Protein AF-A0A1Y3CAL8-F1 (afdb_monomer)

Organism: NCBI:txid1977882

Structure (mmCIF, N/CA/C/O backbone):
data_AF-A0A1Y3CAL8-F1
#
_entry.id   AF-A0A1Y3CAL8-F1
#
loop_
_atom_site.group_PDB
_atom_site.id
_atom_site.type_symbol
_atom_site.label_atom_id
_atom_site.label_alt_id
_atom_site.label_comp_id
_atom_site.label_asym_id
_atom_site.label_entity_id
_atom_site.label_seq_id
_atom_site.pdbx_PDB_ins_code
_atom_site.Cartn_x
_atom_site.Cartn_y
_atom_site.Cartn_z
_atom_site.occupancy
_atom_site.B_iso_or_equiv
_atom_site.auth_seq_id
_atom_site.auth_comp_id
_atom_site.auth_asym_id
_atom_site.auth_atom_id
_atom_site.pdbx_PDB_model_num
ATOM 1 N N . MET A 1 1 ? 13.024 72.82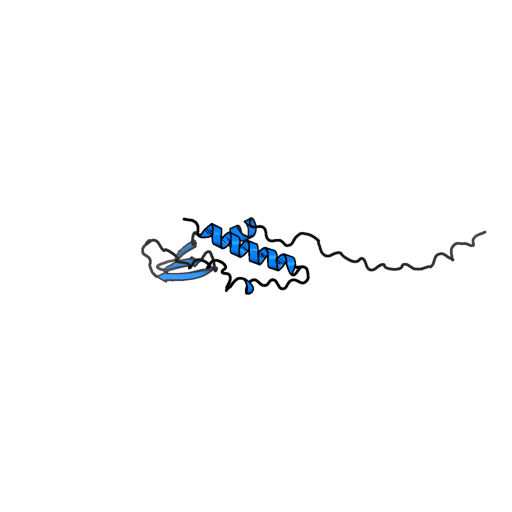7 -38.326 1.00 41.56 1 MET A N 1
ATOM 2 C CA . MET A 1 1 ? 12.155 72.232 -39.367 1.00 41.56 1 MET A CA 1
ATOM 3 C C . MET A 1 1 ? 11.624 70.903 -38.839 1.00 41.56 1 MET A C 1
ATOM 5 O O . MET A 1 1 ? 12.409 70.028 -38.508 1.00 41.56 1 MET A O 1
ATOM 9 N N . LYS A 1 2 ? 10.303 70.811 -38.631 1.00 48.62 2 LYS A N 1
ATOM 10 C CA . LYS A 1 2 ? 9.604 69.725 -37.918 1.00 48.62 2 LYS A CA 1
ATOM 11 C C . LYS A 1 2 ? 9.193 68.600 -38.872 1.00 48.62 2 LYS A C 1
ATOM 13 O O . LYS A 1 2 ? 8.038 68.589 -39.279 1.00 48.62 2 LYS A O 1
ATOM 18 N N . LYS A 1 3 ? 10.075 67.680 -39.261 1.00 59.38 3 LYS A N 1
ATOM 19 C CA . LYS A 1 3 ? 9.658 66.502 -40.049 1.00 59.38 3 LYS A CA 1
ATOM 20 C C . LYS A 1 3 ? 10.644 65.360 -39.859 1.00 59.38 3 LYS A C 1
ATOM 22 O O . LYS A 1 3 ? 11.601 65.308 -40.605 1.00 59.38 3 LYS A O 1
ATOM 27 N N . LEU A 1 4 ? 10.417 64.487 -38.877 1.00 52.62 4 LEU A N 1
ATOM 28 C CA . LEU A 1 4 ? 11.008 63.133 -38.831 1.00 52.62 4 LEU A CA 1
ATOM 29 C C . LEU A 1 4 ? 10.308 62.197 -37.815 1.00 52.62 4 LEU A C 1
ATOM 31 O O . LEU A 1 4 ? 10.800 61.119 -37.523 1.00 52.62 4 LEU A O 1
ATOM 35 N 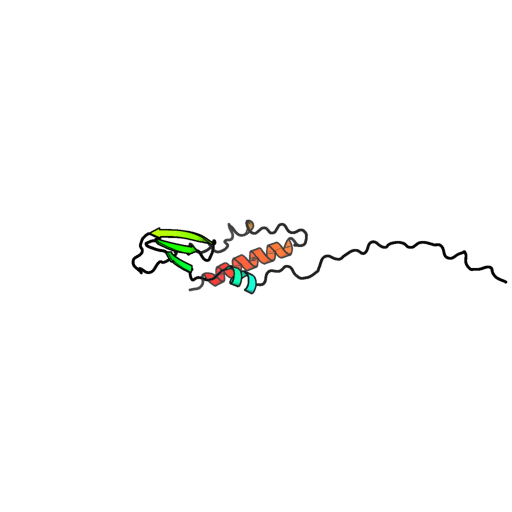N . LEU A 1 5 ? 9.128 62.567 -37.295 1.00 56.16 5 LEU A N 1
ATOM 36 C CA . LEU A 1 5 ? 8.405 61.809 -36.257 1.00 56.16 5 LEU A CA 1
ATOM 37 C C . LEU A 1 5 ? 7.367 60.815 -36.825 1.00 56.16 5 LEU A C 1
ATOM 39 O O . LEU A 1 5 ? 6.321 60.612 -36.220 1.00 56.16 5 LEU A O 1
ATOM 43 N N . LYS A 1 6 ? 7.562 60.256 -38.026 1.00 52.84 6 LYS A N 1
ATOM 44 C CA . LYS A 1 6 ? 6.496 59.454 -38.673 1.00 52.84 6 LYS A CA 1
ATOM 45 C C . LYS A 1 6 ? 6.909 58.130 -39.312 1.00 52.84 6 LYS A C 1
ATOM 47 O O . LYS A 1 6 ? 6.067 57.500 -39.936 1.00 52.84 6 LYS A O 1
ATOM 52 N N . ALA A 1 7 ? 8.150 57.684 -39.131 1.00 53.19 7 ALA A N 1
ATOM 53 C CA . ALA A 1 7 ? 8.645 56.455 -39.761 1.00 53.19 7 ALA A CA 1
ATOM 54 C C . ALA A 1 7 ? 9.015 55.335 -38.772 1.00 53.19 7 ALA A C 1
ATOM 56 O O . ALA A 1 7 ? 9.692 54.391 -39.158 1.00 53.19 7 ALA A O 1
ATOM 57 N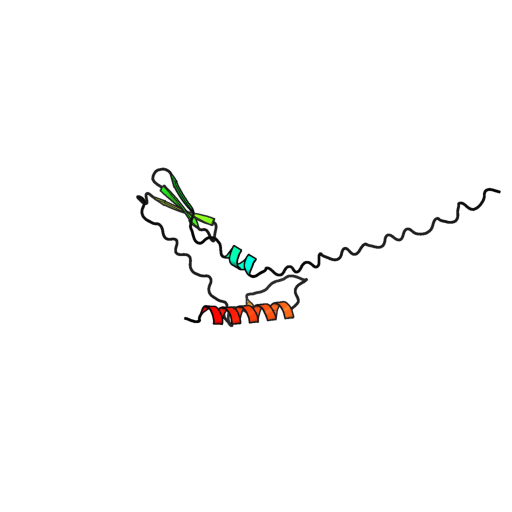 N . LEU A 1 8 ? 8.571 55.408 -37.513 1.00 53.72 8 LEU A N 1
ATOM 58 C CA . LEU A 1 8 ? 8.772 54.329 -36.541 1.00 53.72 8 LEU A CA 1
ATOM 59 C C . LEU A 1 8 ? 7.426 53.727 -36.127 1.00 53.72 8 LEU A C 1
ATOM 61 O O . LEU A 1 8 ? 7.019 53.778 -34.974 1.00 53.72 8 LEU A O 1
ATOM 65 N N . PHE A 1 9 ? 6.705 53.209 -37.117 1.00 54.56 9 PHE A N 1
ATOM 66 C CA . PHE A 1 9 ? 5.523 52.376 -36.920 1.00 54.56 9 PHE A CA 1
ATOM 67 C C . PHE A 1 9 ? 5.809 51.037 -37.602 1.00 54.56 9 PHE A C 1
ATOM 69 O O . PHE A 1 9 ? 5.333 50.771 -38.701 1.00 54.56 9 PHE A O 1
ATOM 76 N N . MET A 1 10 ? 6.682 50.227 -37.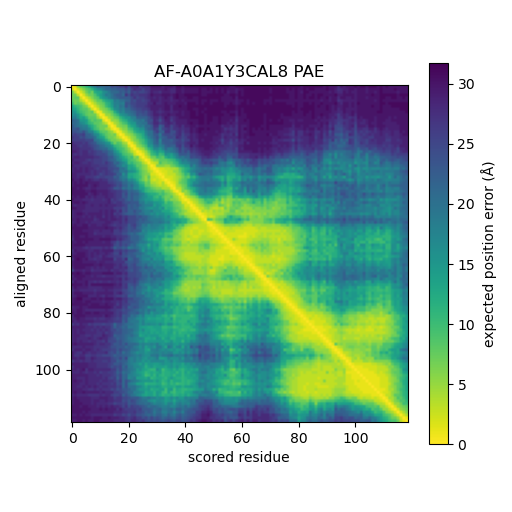000 1.00 51.94 10 MET A N 1
ATOM 77 C CA . MET A 1 10 ? 6.938 48.868 -37.472 1.00 51.94 10 MET A CA 1
ATOM 78 C C . MET A 1 10 ? 7.056 47.884 -36.310 1.00 51.94 10 MET A C 1
ATOM 80 O O . MET A 1 10 ? 7.980 47.947 -35.508 1.00 51.94 10 MET A O 1
ATOM 84 N N . ALA A 1 11 ? 6.077 46.977 -36.304 1.00 54.72 11 ALA A N 1
ATOM 85 C CA . ALA A 1 11 ? 6.113 45.611 -35.801 1.00 54.72 11 ALA A CA 1
ATOM 86 C C . ALA A 1 11 ? 6.500 45.400 -34.328 1.00 54.72 11 ALA A C 1
ATOM 88 O O . ALA A 1 11 ? 7.604 44.970 -34.002 1.00 54.72 11 ALA A O 1
ATOM 89 N N . THR A 1 12 ? 5.517 45.523 -33.434 1.00 50.19 12 THR A N 1
ATOM 90 C CA . THR A 1 12 ? 5.513 44.721 -32.205 1.00 50.19 12 THR A CA 1
ATOM 91 C C . THR A 1 12 ? 5.197 43.273 -32.581 1.00 50.19 12 THR A C 1
ATOM 93 O O . THR A 1 12 ? 4.040 42.853 -32.579 1.00 50.19 12 THR A O 1
ATOM 96 N N . VAL A 1 13 ? 6.222 42.510 -32.960 1.00 52.91 13 VAL A N 1
ATOM 97 C CA . VAL A 1 13 ? 6.134 41.048 -32.995 1.00 52.91 13 VAL A CA 1
ATOM 98 C C . VAL A 1 13 ? 5.958 40.604 -31.546 1.00 52.91 13 VAL A C 1
ATOM 100 O O . VAL A 1 13 ? 6.907 40.617 -30.766 1.00 52.91 13 VAL A O 1
ATOM 103 N N . THR A 1 14 ? 4.732 40.259 -31.156 1.00 55.81 14 THR A N 1
ATOM 104 C CA . THR A 1 14 ? 4.492 39.540 -29.906 1.00 55.81 14 THR A CA 1
ATOM 105 C C . THR A 1 14 ? 5.105 38.158 -30.077 1.00 55.81 14 THR A C 1
ATOM 107 O O . THR A 1 14 ? 4.490 37.266 -30.663 1.00 55.81 14 THR A O 1
ATOM 110 N N . LEU A 1 15 ? 6.351 37.992 -29.636 1.00 53.22 15 LEU A N 1
ATOM 111 C CA . LEU A 1 15 ? 6.932 36.666 -29.491 1.00 53.22 15 LEU A CA 1
ATOM 112 C C . LEU A 1 15 ? 6.003 35.878 -28.557 1.00 53.22 15 LEU A C 1
ATOM 114 O O . LEU A 1 15 ? 5.698 36.379 -27.469 1.00 53.22 15 LEU A O 1
ATOM 118 N N . PRO A 1 16 ? 5.522 34.683 -28.943 1.00 55.09 16 PRO A N 1
ATOM 119 C CA . PRO A 1 16 ? 4.876 33.813 -27.983 1.00 55.09 16 PRO A CA 1
ATOM 120 C C . PRO A 1 16 ? 5.943 33.490 -26.941 1.00 55.09 16 PRO A C 1
ATOM 122 O O . PRO A 1 16 ? 6.950 32.850 -27.243 1.00 55.09 16 PRO A O 1
ATOM 125 N N . VAL A 1 17 ? 5.767 34.003 -25.726 1.00 57.12 17 VAL A N 1
ATOM 126 C CA . VAL A 1 17 ? 6.574 33.580 -24.589 1.00 57.12 17 VAL A CA 1
ATOM 127 C C . VAL A 1 17 ? 6.254 32.105 -24.403 1.00 57.12 17 VAL A C 1
ATOM 129 O O . VAL A 1 17 ? 5.179 31.747 -23.926 1.00 57.12 17 VAL A O 1
ATOM 132 N N . LEU A 1 18 ? 7.160 31.243 -24.861 1.00 54.28 18 LEU A N 1
ATOM 133 C CA . LEU A 1 18 ? 7.146 29.830 -24.528 1.00 54.28 18 LEU A CA 1
ATOM 134 C C . LEU A 1 18 ? 7.362 29.755 -23.017 1.00 54.28 18 LEU A C 1
ATOM 136 O O . LEU A 1 18 ? 8.488 29.844 -22.531 1.00 54.28 18 LEU A O 1
ATOM 140 N N . ALA A 1 19 ? 6.267 29.672 -22.266 1.00 55.22 19 ALA A N 1
ATOM 141 C CA . ALA A 1 19 ? 6.315 29.299 -20.868 1.00 55.22 19 ALA A CA 1
ATOM 142 C C . ALA A 1 19 ? 6.850 27.865 -20.817 1.00 55.22 19 ALA A C 1
ATOM 144 O O . ALA A 1 19 ? 6.137 26.909 -21.123 1.00 55.22 19 ALA A O 1
ATOM 145 N N . PHE A 1 20 ? 8.136 27.719 -20.504 1.00 56.19 20 PHE A N 1
ATOM 146 C CA . PHE A 1 20 ? 8.702 26.423 -20.169 1.00 56.19 20 PHE A CA 1
ATOM 147 C C . PHE A 1 20 ? 7.952 25.899 -18.943 1.00 56.19 20 PHE A C 1
ATOM 149 O O . PHE A 1 20 ? 7.840 26.599 -17.936 1.00 56.19 20 PHE A O 1
ATOM 156 N N . ALA A 1 21 ? 7.394 24.693 -19.056 1.00 50.97 21 ALA A N 1
ATOM 157 C CA . ALA A 1 21 ? 6.818 23.992 -17.920 1.00 50.97 21 ALA A CA 1
ATOM 158 C C . ALA A 1 21 ? 7.876 23.894 -16.814 1.00 50.97 21 ALA A C 1
ATOM 160 O O . ALA A 1 21 ? 9.033 23.584 -17.093 1.00 50.97 21 ALA A O 1
ATOM 161 N N . ASP A 1 22 ? 7.461 24.199 -15.587 1.00 47.53 22 ASP A N 1
ATOM 162 C CA . ASP A 1 22 ? 8.296 24.212 -14.393 1.00 47.53 22 ASP A CA 1
ATOM 163 C C . ASP A 1 22 ? 9.115 22.912 -14.299 1.00 47.53 22 ASP A C 1
ATOM 165 O O . ASP A 1 22 ? 8.579 21.822 -14.094 1.00 47.53 22 ASP A O 1
ATOM 169 N N . THR A 1 23 ? 10.427 23.027 -14.520 1.00 47.16 23 THR A N 1
ATOM 170 C CA . THR A 1 23 ? 11.398 21.918 -14.538 1.00 47.16 23 THR A CA 1
ATOM 171 C C . THR A 1 23 ? 11.733 21.423 -13.129 1.00 47.16 23 THR A C 1
ATOM 173 O O . THR A 1 23 ? 12.796 20.842 -12.903 1.00 47.16 23 THR A O 1
ATOM 176 N N . ALA A 1 24 ? 10.865 21.669 -12.149 1.00 53.41 24 ALA A N 1
ATOM 177 C CA . ALA A 1 24 ? 10.981 21.043 -10.849 1.00 53.41 24 ALA A CA 1
ATOM 178 C C . ALA A 1 24 ? 10.815 19.523 -11.038 1.00 53.41 24 ALA A C 1
ATOM 180 O O . ALA A 1 24 ? 9.803 19.081 -11.592 1.00 53.41 24 ALA A O 1
ATOM 181 N N . PRO A 1 25 ? 11.787 18.697 -10.610 1.00 51.50 25 PRO A N 1
ATOM 182 C CA . PRO A 1 25 ? 11.646 17.257 -10.696 1.00 51.50 25 PRO A CA 1
ATOM 183 C C . PRO A 1 25 ? 10.408 16.848 -9.896 1.00 51.50 25 PRO A C 1
ATOM 185 O O . PRO A 1 25 ? 10.421 16.853 -8.669 1.00 51.50 25 PRO A O 1
ATOM 188 N N . GLN A 1 26 ? 9.343 16.438 -10.590 1.00 53.72 26 GLN A N 1
ATOM 189 C CA . GLN A 1 26 ? 8.166 15.790 -9.997 1.00 53.72 26 GLN A CA 1
ATOM 190 C C . GLN A 1 26 ? 8.495 14.356 -9.535 1.00 53.72 26 GLN A C 1
ATOM 192 O O . GLN A 1 26 ? 7.675 13.444 -9.613 1.00 53.72 26 GLN A O 1
ATOM 197 N N . ALA A 1 27 ? 9.728 14.130 -9.083 1.00 55.62 27 ALA A N 1
ATOM 198 C CA . ALA A 1 27 ? 10.134 12.900 -8.446 1.00 55.62 27 ALA A CA 1
ATOM 199 C C . ALA A 1 27 ? 9.674 12.974 -6.990 1.00 55.62 27 ALA A C 1
ATOM 201 O O . ALA A 1 27 ? 10.218 13.721 -6.176 1.00 55.62 27 ALA A O 1
ATOM 202 N N . THR A 1 28 ? 8.642 12.206 -6.656 1.00 57.88 28 THR A N 1
ATOM 203 C CA . THR A 1 28 ? 8.250 11.985 -5.264 1.00 57.88 28 THR A CA 1
ATOM 204 C C . THR A 1 28 ? 9.439 11.400 -4.505 1.00 57.88 28 THR A C 1
ATOM 206 O O . THR A 1 28 ? 9.946 10.339 -4.867 1.00 57.88 28 THR A O 1
ATOM 209 N N . THR A 1 29 ? 9.904 12.091 -3.466 1.00 62.66 29 THR A N 1
ATOM 210 C CA . THR A 1 2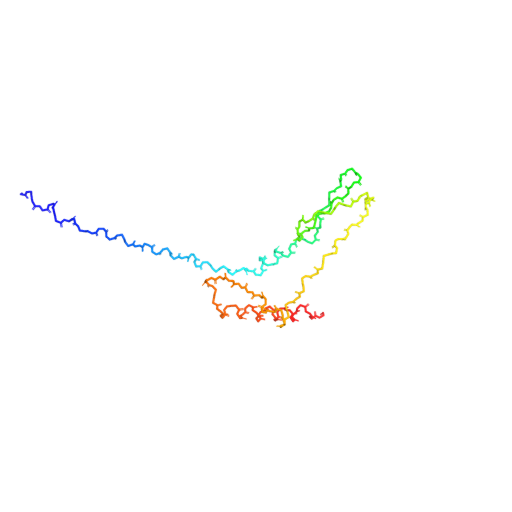9 ? 11.006 11.613 -2.626 1.00 62.66 29 THR A CA 1
ATOM 211 C C . THR A 1 29 ? 10.559 10.406 -1.800 1.00 62.66 29 THR A C 1
ATOM 213 O O . THR A 1 29 ? 9.382 10.271 -1.460 1.00 62.66 29 THR A O 1
ATOM 216 N N . VAL A 1 30 ? 11.498 9.533 -1.419 1.00 62.19 30 VAL A N 1
ATOM 217 C CA . VAL A 1 30 ? 11.226 8.413 -0.494 1.00 62.19 30 VAL A CA 1
ATOM 218 C C . VAL A 1 30 ? 10.581 8.881 0.813 1.00 62.19 30 VAL A C 1
ATOM 220 O O . VAL A 1 30 ? 9.729 8.181 1.347 1.00 62.19 30 VAL A O 1
ATOM 223 N N . ALA A 1 31 ? 10.903 10.091 1.277 1.00 57.53 31 ALA A N 1
ATOM 224 C CA . ALA A 1 31 ? 10.263 10.708 2.435 1.00 57.53 31 ALA A CA 1
ATOM 225 C C . ALA A 1 31 ? 8.755 10.941 2.223 1.00 57.53 31 ALA A C 1
ATOM 227 O O . ALA A 1 31 ? 7.966 10.660 3.119 1.00 57.53 31 ALA A O 1
ATOM 228 N N . ASN A 1 32 ? 8.331 11.367 1.028 1.00 58.44 32 ASN A N 1
ATOM 229 C CA . ASN A 1 32 ? 6.911 11.532 0.701 1.00 58.44 32 ASN A CA 1
ATOM 230 C C . ASN A 1 32 ? 6.186 10.180 0.600 1.00 58.44 32 ASN A C 1
ATOM 232 O O . ASN A 1 32 ? 5.024 10.072 0.983 1.00 58.44 32 ASN A O 1
ATOM 236 N N . VAL A 1 33 ? 6.879 9.132 0.140 1.00 60.97 33 VAL A N 1
ATOM 237 C CA . VAL A 1 33 ? 6.340 7.759 0.109 1.00 60.97 33 VAL A CA 1
ATOM 238 C C . VAL A 1 33 ? 6.211 7.184 1.525 1.00 6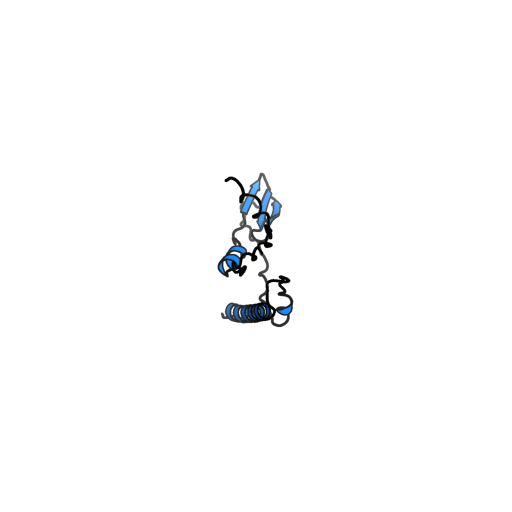0.97 33 VAL A C 1
ATOM 240 O O . VAL A 1 33 ? 5.209 6.551 1.845 1.00 60.97 33 VAL A O 1
ATOM 243 N N . GLN A 1 34 ? 7.185 7.441 2.399 1.00 58.41 34 GLN A N 1
ATOM 244 C CA . GLN A 1 34 ? 7.132 7.036 3.807 1.00 58.41 34 GLN A CA 1
ATOM 245 C C . GLN A 1 34 ? 6.081 7.828 4.594 1.00 58.41 34 GLN A C 1
ATOM 247 O O . GLN A 1 34 ? 5.367 7.245 5.403 1.00 58.41 34 GLN A O 1
ATOM 252 N N . ALA A 1 35 ? 5.901 9.120 4.312 1.00 57.59 35 ALA A N 1
ATOM 253 C CA . ALA A 1 35 ? 4.800 9.903 4.870 1.00 57.59 35 ALA A CA 1
ATOM 254 C C . ALA A 1 35 ? 3.428 9.365 4.413 1.00 57.59 35 ALA A C 1
ATOM 256 O O . ALA A 1 35 ? 2.487 9.319 5.204 1.00 57.59 35 ALA A O 1
ATOM 257 N N . ALA A 1 36 ? 3.327 8.876 3.172 1.00 55.00 36 ALA A N 1
ATOM 258 C CA . ALA A 1 36 ? 2.129 8.207 2.663 1.00 55.00 36 ALA A CA 1
ATOM 259 C C . ALA A 1 36 ? 1.876 6.818 3.286 1.00 55.00 36 ALA A C 1
ATOM 261 O O . ALA A 1 36 ? 0.749 6.327 3.224 1.00 55.00 36 ALA A O 1
ATOM 262 N N . ALA A 1 37 ? 2.874 6.191 3.924 1.00 56.69 37 ALA A N 1
ATOM 263 C CA . ALA A 1 37 ? 2.669 4.959 4.693 1.00 56.69 37 ALA A CA 1
ATOM 264 C C . ALA A 1 37 ? 1.762 5.177 5.923 1.00 56.69 37 ALA A C 1
ATOM 266 O O . ALA A 1 37 ? 1.171 4.216 6.425 1.00 56.69 37 ALA A O 1
ATOM 267 N N . GLY A 1 38 ? 1.577 6.440 6.329 1.00 56.97 38 GLY A N 1
ATOM 268 C CA . GLY A 1 38 ? 0.563 6.876 7.279 1.00 56.97 38 GLY A CA 1
ATOM 269 C C . GLY A 1 38 ? 0.865 6.515 8.732 1.00 56.97 38 GLY A C 1
ATOM 270 O O . GLY A 1 38 ? 1.748 5.722 9.055 1.00 56.97 38 GLY A O 1
ATOM 271 N N . VAL A 1 39 ? 0.101 7.125 9.634 1.00 60.09 39 VAL A N 1
ATOM 272 C CA . VAL A 1 39 ? 0.165 6.847 11.073 1.00 60.09 39 VAL A CA 1
ATOM 273 C C . VAL A 1 39 ? -0.336 5.420 11.322 1.00 60.09 39 VAL A C 1
ATOM 275 O O . VAL A 1 39 ? -1.356 5.020 10.775 1.00 60.09 39 VAL A O 1
ATOM 278 N N . THR A 1 40 ? 0.345 4.620 12.139 1.00 63.00 40 THR A N 1
ATOM 279 C CA . THR A 1 40 ? -0.100 3.245 12.454 1.00 63.00 40 THR A CA 1
ATOM 280 C C . THR A 1 40 ? -1.123 3.190 13.589 1.00 63.00 40 THR A C 1
ATOM 282 O O . THR A 1 40 ? -1.691 2.132 13.861 1.00 63.00 40 THR A O 1
ATOM 285 N N . THR A 1 41 ? -1.387 4.322 14.244 1.00 62.81 41 THR A N 1
ATOM 286 C CA . THR A 1 41 ? -2.327 4.439 15.356 1.00 62.81 41 THR A CA 1
ATOM 287 C C . THR A 1 41 ? -3.695 4.892 14.856 1.00 62.81 41 THR A C 1
ATOM 289 O O . THR A 1 41 ? -3.841 5.929 14.214 1.00 62.81 41 THR A O 1
ATOM 292 N N . ALA A 1 42 ? -4.716 4.084 15.134 1.00 65.19 42 ALA A N 1
ATOM 293 C CA . ALA A 1 42 ? -6.094 4.394 14.784 1.00 65.19 42 ALA A CA 1
ATOM 294 C C . ALA A 1 42 ? -6.717 5.349 15.799 1.00 65.19 42 ALA A C 1
ATOM 296 O O . ALA A 1 42 ? -6.597 5.149 17.007 1.00 65.19 42 ALA A O 1
ATOM 297 N N . GLN A 1 43 ? -7.415 6.368 15.302 1.00 71.56 43 GLN A N 1
ATOM 298 C CA . GLN A 1 43 ? -8.234 7.225 16.149 1.00 71.56 43 GLN A CA 1
ATOM 299 C C . GLN A 1 43 ? -9.503 6.463 16.532 1.00 71.56 43 GLN A C 1
ATOM 301 O O . GLN A 1 43 ? -10.204 5.940 15.663 1.00 71.56 43 GLN A O 1
ATOM 306 N N . ALA A 1 44 ? -9.785 6.394 17.831 1.00 74.88 44 ALA A N 1
ATOM 307 C CA . ALA A 1 44 ? -11.000 5.803 18.370 1.00 74.88 44 ALA A CA 1
ATOM 308 C C . ALA A 1 44 ? -11.817 6.892 19.073 1.00 74.88 44 ALA A C 1
ATOM 310 O O . ALA A 1 44 ? -11.306 7.598 19.940 1.00 74.88 44 ALA A O 1
ATOM 311 N N . GLU A 1 45 ? -13.081 7.019 18.690 1.00 77.69 45 GLU A N 1
ATOM 312 C CA . GLU A 1 45 ? -14.061 7.896 19.318 1.00 77.69 45 GLU A CA 1
ATOM 313 C C . GLU A 1 45 ? -15.096 7.022 20.032 1.00 77.69 45 GLU A C 1
ATOM 315 O O . GLU A 1 45 ? -15.722 6.158 19.413 1.00 77.69 45 GLU A O 1
ATOM 320 N N . VAL A 1 46 ? -15.273 7.235 21.337 1.00 78.31 46 VAL A N 1
ATOM 321 C CA . VAL A 1 46 ? -16.308 6.564 22.133 1.00 78.31 46 VAL A CA 1
ATOM 322 C C . VAL A 1 46 ? -17.446 7.551 22.343 1.00 78.31 46 VAL A C 1
ATOM 324 O O . VAL A 1 46 ? -17.251 8.606 22.946 1.00 78.31 46 VAL A O 1
ATOM 327 N N . LYS A 1 47 ? -18.637 7.216 21.845 1.00 78.38 47 LYS A N 1
ATOM 328 C CA . LYS A 1 47 ? -19.843 8.027 22.015 1.00 78.38 47 LYS A CA 1
ATOM 329 C C . LYS A 1 47 ? -20.980 7.140 22.507 1.00 78.38 47 LYS A C 1
ATOM 331 O O . LYS A 1 47 ? -21.412 6.231 21.800 1.00 78.38 47 LYS A O 1
ATOM 336 N N . ASN A 1 48 ? -21.489 7.443 23.702 1.00 79.06 48 ASN A N 1
ATOM 337 C CA . ASN A 1 48 ? -22.461 6.609 24.414 1.00 79.06 48 ASN A CA 1
ATOM 338 C C . ASN A 1 48 ? -21.938 5.160 24.556 1.00 79.06 48 ASN A C 1
ATOM 340 O O . ASN A 1 48 ? -20.833 4.959 25.049 1.00 79.06 48 ASN A O 1
ATOM 344 N N . ASP A 1 49 ? -22.7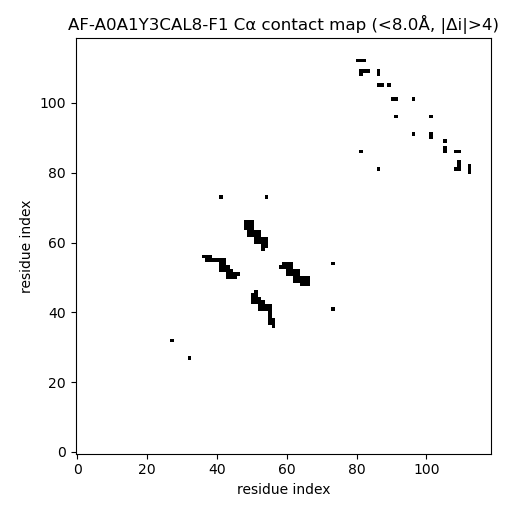05 4.178 24.072 1.00 77.56 49 ASP A N 1
ATOM 345 C CA . ASP A 1 49 ? -22.395 2.742 24.056 1.00 77.56 49 ASP A CA 1
ATOM 346 C C . ASP A 1 49 ? -21.762 2.258 22.740 1.00 77.56 49 ASP A C 1
ATOM 348 O O . ASP A 1 49 ? -21.817 1.071 22.422 1.00 77.56 49 ASP A O 1
ATOM 352 N N . SER A 1 50 ? -21.192 3.146 21.925 1.00 79.94 50 SER A N 1
ATOM 353 C CA . SER A 1 50 ? -20.546 2.745 20.675 1.00 79.94 50 SER A CA 1
ATOM 354 C C . SER A 1 50 ? -19.154 3.338 20.529 1.00 79.94 50 SER A C 1
ATOM 356 O O . SER A 1 50 ? -18.928 4.528 20.755 1.00 79.94 50 SER A O 1
ATOM 358 N N . THR A 1 51 ? -18.225 2.487 20.100 1.00 84.12 51 THR A N 1
ATOM 359 C CA . THR A 1 51 ? -16.848 2.857 19.798 1.00 84.12 51 THR A CA 1
ATOM 360 C C . THR A 1 51 ? -16.646 2.855 18.291 1.00 84.12 51 THR A C 1
ATOM 362 O O . THR A 1 51 ? -16.646 1.810 17.640 1.00 84.12 51 THR A O 1
ATOM 365 N N . THR A 1 52 ? -16.450 4.037 17.719 1.00 86.88 52 THR A N 1
ATOM 366 C CA . THR A 1 52 ? -16.107 4.188 16.306 1.00 86.88 52 THR A CA 1
ATOM 367 C C . THR A 1 52 ? -14.602 4.297 16.158 1.00 86.88 52 THR A C 1
ATOM 369 O O . THR A 1 52 ? -13.971 5.142 16.785 1.00 86.88 52 THR A O 1
ATOM 372 N N . VAL A 1 53 ? -14.020 3.468 15.299 1.00 86.62 53 VAL A N 1
ATOM 373 C CA . VAL A 1 53 ? -12.583 3.484 15.032 1.00 86.62 53 VAL A CA 1
ATOM 374 C C . VAL A 1 53 ? -12.326 3.826 13.577 1.00 86.62 53 VAL A C 1
ATOM 376 O O . VAL A 1 53 ? -12.943 3.263 12.672 1.00 86.62 53 VAL A O 1
ATOM 379 N N . ILE A 1 54 ? -11.422 4.772 13.351 1.00 86.50 54 ILE A N 1
ATOM 380 C CA . ILE A 1 54 ? -11.080 5.280 12.027 1.00 86.50 54 ILE A CA 1
ATOM 381 C C . ILE A 1 54 ? -9.769 4.638 11.594 1.00 86.50 54 ILE A C 1
ATOM 383 O O . ILE A 1 54 ? -8.746 4.756 12.269 1.00 86.50 54 ILE A O 1
ATOM 387 N N . SER A 1 55 ? -9.801 3.946 10.459 1.00 83.06 55 SER A N 1
ATOM 388 C CA . SER A 1 55 ? -8.594 3.368 9.872 1.00 83.06 55 SER A CA 1
ATOM 389 C C . SER A 1 55 ? -7.640 4.470 9.392 1.00 83.06 55 SER A C 1
ATOM 391 O O . SER A 1 55 ? -8.024 5.280 8.547 1.00 83.06 55 SER A O 1
ATOM 393 N N . PRO A 1 56 ? -6.377 4.489 9.849 1.00 77.88 56 PRO A N 1
ATOM 394 C CA . PRO A 1 56 ? -5.424 5.525 9.442 1.00 77.88 56 PRO A CA 1
ATOM 395 C C . PRO A 1 56 ? -5.075 5.508 7.955 1.00 77.88 56 PRO A C 1
ATOM 397 O O . PRO A 1 56 ? -4.712 6.532 7.389 1.00 77.88 56 PRO A O 1
ATOM 400 N N . ARG A 1 57 ? -5.159 4.328 7.326 1.00 73.69 57 ARG A N 1
ATOM 401 C CA . ARG A 1 57 ? -4.715 4.117 5.944 1.00 73.69 57 ARG A CA 1
ATOM 402 C C . ARG A 1 57 ? -5.785 4.442 4.905 1.00 73.69 57 ARG A C 1
ATOM 404 O O . ARG A 1 57 ? -5.442 4.846 3.803 1.00 73.69 57 ARG A O 1
ATOM 411 N N . THR A 1 58 ? -7.062 4.229 5.221 1.00 80.50 58 THR A N 1
ATOM 412 C CA . THR A 1 58 ? -8.162 4.413 4.255 1.00 80.50 58 THR A CA 1
ATOM 413 C C . THR A 1 58 ? -9.204 5.432 4.703 1.00 80.50 58 THR A C 1
ATOM 415 O O . THR A 1 58 ? -10.057 5.803 3.904 1.00 80.50 58 THR A O 1
ATOM 418 N N . GLY A 1 59 ? -9.181 5.878 5.963 1.00 82.75 59 GLY A N 1
ATOM 419 C CA . GLY A 1 59 ? -10.194 6.779 6.520 1.00 82.75 59 GLY A CA 1
ATOM 420 C C . GLY A 1 59 ? -11.562 6.123 6.744 1.00 82.75 59 GLY A C 1
ATOM 421 O O . GLY A 1 59 ? -12.499 6.787 7.184 1.00 82.75 59 GLY A O 1
ATOM 422 N N . ILE A 1 60 ? -11.699 4.818 6.479 1.00 83.94 60 ILE A N 1
ATOM 423 C CA . ILE A 1 60 ? -12.936 4.066 6.713 1.00 83.94 60 ILE A CA 1
ATOM 424 C C . ILE A 1 60 ? -13.211 4.010 8.219 1.00 83.94 60 ILE A C 1
ATOM 426 O O . ILE A 1 60 ? -12.303 3.721 9.008 1.00 83.94 60 ILE A O 1
ATOM 430 N N . ARG A 1 61 ? -14.469 4.269 8.595 1.00 88.31 61 ARG A N 1
ATOM 431 C CA . ARG A 1 61 ? -14.969 4.269 9.975 1.00 88.31 61 ARG A CA 1
ATOM 432 C C . ARG A 1 61 ? -15.653 2.934 10.273 1.00 88.31 61 ARG A C 1
ATOM 434 O O . ARG A 1 61 ? -16.552 2.530 9.541 1.00 88.31 61 ARG A O 1
ATOM 441 N N . TYR A 1 62 ? -15.248 2.278 11.353 1.00 86.50 62 TYR A N 1
ATOM 442 C CA . TYR A 1 62 ? -15.845 1.038 11.844 1.00 86.50 62 TYR A CA 1
ATOM 443 C C . TYR A 1 62 ? -16.560 1.319 13.157 1.00 86.50 62 TYR A C 1
ATOM 445 O O . TYR A 1 62 ? -15.918 1.660 14.149 1.00 86.50 62 TYR A O 1
ATOM 453 N N . THR A 1 63 ? -17.880 1.179 13.166 1.00 89.56 63 THR A N 1
ATOM 454 C CA . THR A 1 63 ? -18.686 1.319 14.378 1.00 89.56 63 THR A CA 1
ATOM 455 C C . THR A 1 63 ? -18.772 -0.039 15.057 1.00 89.56 63 THR A C 1
ATOM 457 O O . THR A 1 63 ? -19.483 -0.936 14.608 1.00 89.56 63 THR A O 1
ATOM 460 N N . LEU A 1 64 ? -18.001 -0.199 16.124 1.00 80.75 64 LEU A N 1
ATOM 461 C CA . LEU A 1 64 ? -18.099 -1.330 17.032 1.00 80.75 64 LEU A CA 1
ATOM 462 C C . LEU A 1 64 ? -19.063 -0.892 18.150 1.00 80.75 64 LEU A C 1
ATOM 464 O O . LEU A 1 64 ? -19.099 0.286 18.506 1.00 80.75 64 LEU A O 1
ATOM 468 N N . GLY A 1 65 ? -19.918 -1.784 18.651 1.00 85.69 65 GLY A N 1
ATOM 469 C CA . GLY A 1 65 ? -20.848 -1.461 19.744 1.00 85.69 65 GLY A CA 1
ATOM 470 C C . GLY 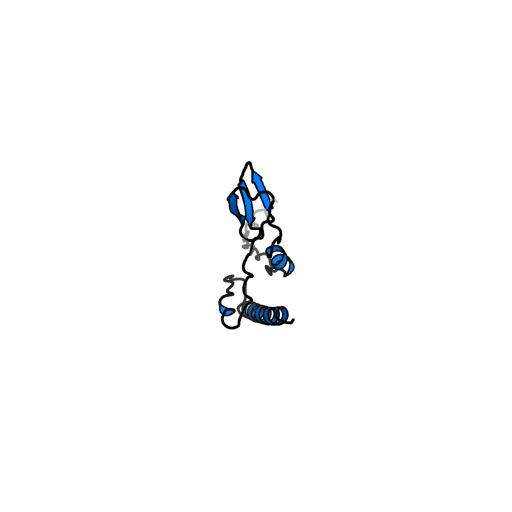A 1 65 ? -20.117 -1.133 21.055 1.00 85.69 65 GLY A C 1
ATOM 471 O O . GLY A 1 65 ? -19.028 -0.556 21.054 1.00 85.69 65 GLY A O 1
ATOM 472 N N . ASN A 1 66 ? -20.673 -1.537 22.195 1.00 85.06 66 ASN A N 1
ATOM 473 C CA . ASN A 1 66 ? -20.009 -1.280 23.469 1.00 85.06 66 ASN A CA 1
ATOM 474 C C . ASN A 1 66 ? -18.771 -2.181 23.584 1.00 85.06 66 ASN A C 1
ATOM 476 O O . ASN A 1 66 ? -18.874 -3.395 23.771 1.00 85.06 66 ASN A O 1
ATOM 480 N N . THR A 1 67 ? -17.584 -1.590 23.444 1.00 82.12 67 THR A N 1
ATOM 481 C CA . THR A 1 67 ? -16.317 -2.320 23.554 1.00 82.12 67 THR A CA 1
ATOM 482 C C . THR A 1 67 ? -15.818 -2.431 24.994 1.00 82.12 67 THR A C 1
ATOM 484 O O . THR A 1 67 ? -14.831 -3.123 25.223 1.00 82.12 67 THR A O 1
ATOM 487 N N . GLY A 1 68 ? -16.472 -1.798 25.977 1.00 81.56 68 GLY A N 1
ATOM 488 C CA . GLY A 1 68 ? -16.157 -1.928 27.404 1.00 81.56 68 GLY A CA 1
ATOM 489 C C . GLY A 1 68 ? -14.706 -1.590 27.760 1.00 81.56 68 GLY A C 1
ATOM 490 O O . GLY A 1 68 ? -14.122 -2.250 28.614 1.00 81.56 68 GLY A O 1
ATOM 491 N N . GLY A 1 69 ? -14.087 -0.648 27.040 1.00 78.25 69 GLY A N 1
ATOM 492 C CA . GLY A 1 69 ? -12.672 -0.291 27.215 1.00 78.25 69 GLY A CA 1
ATOM 493 C C . GLY A 1 69 ? -11.672 -1.349 26.727 1.00 78.25 69 GLY A C 1
ATOM 494 O O . GLY A 1 69 ? -10.475 -1.217 26.977 1.00 78.25 69 GLY A O 1
ATOM 495 N N . ARG A 1 70 ? -12.124 -2.400 26.028 1.00 82.69 70 ARG A N 1
ATOM 496 C CA . ARG A 1 70 ? -11.239 -3.422 25.453 1.00 82.69 70 ARG A CA 1
ATOM 497 C C . ARG A 1 70 ? -10.360 -2.813 24.354 1.00 82.69 70 ARG A C 1
ATOM 499 O O . ARG A 1 70 ? -10.863 -2.019 23.553 1.00 82.69 70 ARG A O 1
ATOM 506 N N . PRO A 1 71 ? -9.080 -3.213 24.263 1.00 79.75 71 PRO A N 1
ATOM 507 C CA . PRO A 1 71 ? -8.195 -2.745 23.206 1.00 79.75 71 PRO A CA 1
ATOM 508 C C . PRO A 1 71 ? -8.703 -3.205 21.835 1.00 79.75 71 PRO A C 1
ATOM 510 O O . PRO A 1 71 ? -9.085 -4.363 21.654 1.00 79.75 71 PRO A O 1
ATOM 513 N N . ILE A 1 72 ? -8.685 -2.295 20.862 1.00 81.00 72 ILE A N 1
ATOM 514 C CA . ILE A 1 72 ? -9.131 -2.552 19.490 1.00 81.00 72 ILE A CA 1
ATOM 515 C C . ILE A 1 72 ? -7.900 -2.598 18.592 1.00 81.00 72 ILE A C 1
ATOM 517 O O . ILE A 1 72 ? -7.134 -1.640 18.527 1.00 81.00 72 ILE A O 1
ATOM 521 N N . ILE A 1 73 ? -7.716 -3.715 17.887 1.00 81.69 73 ILE A N 1
ATOM 522 C CA . ILE A 1 73 ? -6.592 -3.914 16.967 1.00 81.69 73 ILE A CA 1
ATOM 523 C C . ILE A 1 73 ? -7.130 -3.909 15.539 1.00 81.69 73 ILE A C 1
ATOM 525 O O . ILE A 1 73 ? -7.868 -4.815 15.150 1.00 81.69 73 ILE A O 1
ATOM 529 N N . LEU A 1 74 ? -6.723 -2.924 14.735 1.00 79.00 74 LEU A N 1
ATOM 530 C CA . LEU A 1 74 ? -7.012 -2.932 13.303 1.00 79.00 74 LEU A CA 1
ATOM 531 C C . LEU A 1 74 ? -5.945 -3.740 12.576 1.00 79.00 74 LEU A C 1
ATOM 533 O O . LEU A 1 74 ? -4.812 -3.293 12.398 1.00 79.00 74 LEU A O 1
ATOM 537 N N . LYS A 1 75 ? -6.324 -4.927 12.106 1.00 78.12 75 LYS A N 1
ATOM 538 C CA . LYS A 1 75 ? -5.484 -5.715 11.205 1.00 78.12 75 LYS A CA 1
ATOM 539 C C . LYS A 1 75 ? -5.684 -5.210 9.786 1.00 78.12 75 LYS A C 1
ATOM 541 O O . LYS A 1 75 ? -6.679 -5.524 9.143 1.00 78.12 75 LYS A O 1
ATOM 546 N N . THR A 1 76 ? -4.728 -4.423 9.308 1.00 71.31 76 THR A N 1
ATOM 547 C CA . THR A 1 76 ? -4.687 -4.027 7.900 1.00 71.31 76 THR A CA 1
ATOM 548 C C . THR A 1 76 ? -3.651 -4.891 7.204 1.00 71.31 76 THR A C 1
ATOM 550 O O . THR A 1 76 ? -2.495 -4.905 7.625 1.00 71.31 76 THR A O 1
ATOM 553 N N . THR A 1 77 ? -4.041 -5.602 6.149 1.00 73.44 77 THR A N 1
ATOM 554 C CA . THR A 1 77 ? -3.096 -6.385 5.346 1.00 73.44 77 THR A CA 1
ATOM 555 C C . THR A 1 77 ? -1.981 -5.469 4.839 1.00 73.44 77 THR A C 1
ATOM 557 O O . THR A 1 77 ? -2.239 -4.333 4.423 1.00 73.44 77 THR A O 1
ATOM 560 N N . ALA A 1 78 ? -0.731 -5.921 4.934 1.00 69.62 78 ALA A N 1
ATOM 561 C CA . ALA A 1 78 ? 0.393 -5.195 4.357 1.00 69.62 78 ALA A CA 1
ATOM 562 C C . ALA A 1 78 ? 0.229 -5.125 2.831 1.00 69.62 78 ALA A C 1
ATOM 564 O O . ALA A 1 78 ? -0.294 -6.054 2.213 1.00 69.62 78 ALA A O 1
ATOM 565 N N . ILE A 1 79 ? 0.664 -4.020 2.223 1.00 71.62 79 ILE A N 1
ATOM 566 C CA . ILE A 1 79 ? 0.769 -3.949 0.765 1.00 71.62 79 ILE A CA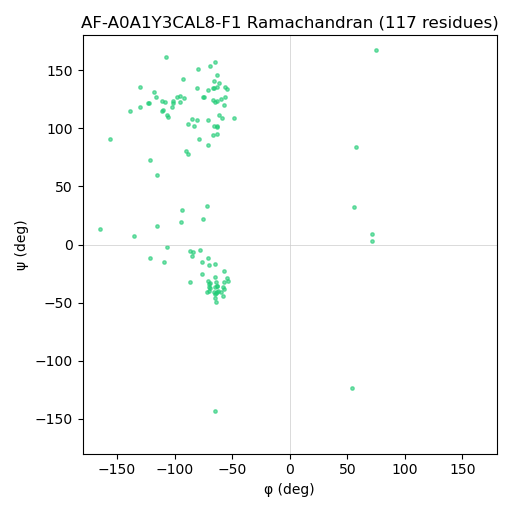 1
ATOM 567 C C . ILE A 1 79 ? 1.840 -4.963 0.358 1.00 71.62 79 ILE A C 1
ATOM 569 O O . ILE A 1 79 ? 2.959 -4.907 0.863 1.00 71.62 79 ILE A O 1
ATOM 573 N N . ALA A 1 80 ? 1.478 -5.914 -0.505 1.00 74.75 80 ALA A N 1
ATOM 574 C CA . ALA A 1 80 ? 2.419 -6.911 -0.995 1.00 74.75 80 ALA A CA 1
ATOM 575 C C . ALA A 1 80 ? 3.564 -6.226 -1.752 1.00 74.75 80 ALA A C 1
ATOM 577 O O . ALA A 1 80 ? 3.336 -5.287 -2.519 1.00 74.75 80 ALA A O 1
ATOM 578 N N . ALA A 1 81 ? 4.786 -6.710 -1.539 1.00 77.62 81 ALA A N 1
ATOM 579 C CA . ALA A 1 81 ? 5.957 -6.186 -2.221 1.00 77.62 81 ALA A CA 1
ATOM 580 C C . ALA A 1 81 ? 5.885 -6.439 -3.740 1.00 77.62 81 ALA A C 1
ATOM 582 O O . ALA A 1 81 ? 5.160 -7.319 -4.221 1.00 77.62 81 ALA A O 1
ATOM 583 N N . VAL A 1 82 ? 6.616 -5.638 -4.514 1.00 82.12 82 VAL A N 1
ATOM 584 C CA . VAL A 1 82 ? 6.587 -5.716 -5.977 1.00 82.12 82 VAL A CA 1
ATOM 585 C C . VAL A 1 82 ? 7.353 -6.956 -6.429 1.00 82.12 82 VAL A C 1
ATOM 587 O O . VAL A 1 82 ? 8.511 -7.147 -6.085 1.00 82.12 82 VAL A O 1
ATOM 590 N N . THR A 1 83 ? 6.716 -7.798 -7.239 1.00 85.50 83 THR A N 1
ATOM 591 C CA . THR A 1 83 ? 7.329 -9.020 -7.780 1.00 85.50 83 THR A CA 1
ATOM 592 C C . THR A 1 83 ? 7.624 -8.851 -9.268 1.00 85.50 83 THR A C 1
ATOM 594 O O . THR A 1 83 ? 6.975 -8.025 -9.919 1.00 85.50 83 THR A O 1
ATOM 597 N N . PRO A 1 84 ? 8.500 -9.679 -9.868 1.00 83.38 84 PRO A N 1
ATOM 598 C CA . PRO A 1 84 ? 8.706 -9.672 -11.319 1.00 83.38 84 PRO A CA 1
ATOM 599 C C . PRO A 1 84 ? 7.406 -9.863 -12.119 1.00 83.38 84 PRO A C 1
ATOM 601 O O . PRO A 1 84 ? 7.262 -9.322 -13.211 1.00 83.38 84 PRO A O 1
ATOM 604 N N . SER A 1 85 ? 6.419 -10.571 -11.555 1.00 85.44 85 SER A N 1
ATOM 605 C CA . SER A 1 85 ? 5.105 -10.772 -12.183 1.00 85.44 85 SER A CA 1
ATOM 606 C C . SER A 1 85 ? 4.183 -9.545 -12.109 1.00 85.44 85 SER A C 1
ATOM 608 O O . SER A 1 85 ? 3.299 -9.375 -12.949 1.00 85.44 85 SER A O 1
ATOM 610 N N . THR A 1 86 ? 4.378 -8.669 -11.117 1.00 85.62 86 THR A N 1
ATOM 611 C CA . THR A 1 86 ? 3.508 -7.511 -10.853 1.00 85.62 86 THR A CA 1
ATOM 612 C C . THR A 1 86 ? 4.149 -6.169 -11.194 1.00 85.62 86 THR A C 1
ATOM 614 O O . THR A 1 86 ? 3.421 -5.191 -11.354 1.00 85.62 86 THR A O 1
ATOM 617 N N . VAL A 1 87 ? 5.470 -6.107 -11.385 1.00 86.75 87 VAL A N 1
ATOM 618 C CA . VAL A 1 87 ? 6.229 -4.872 -11.658 1.00 86.75 87 VAL A CA 1
ATOM 619 C C . VAL A 1 87 ? 5.734 -4.118 -12.895 1.00 86.75 87 VAL A C 1
ATOM 621 O O . VAL A 1 87 ? 5.715 -2.890 -12.917 1.00 86.75 87 VAL A O 1
ATOM 624 N N . ASN A 1 88 ? 5.233 -4.832 -13.907 1.00 87.00 88 ASN A N 1
ATOM 625 C CA . ASN A 1 88 ? 4.696 -4.215 -15.121 1.00 87.00 88 ASN A CA 1
ATOM 626 C C . ASN A 1 88 ? 3.362 -3.488 -14.913 1.00 87.00 88 ASN A C 1
ATOM 628 O O . ASN A 1 88 ? 2.959 -2.726 -15.785 1.00 87.00 88 ASN A O 1
ATOM 632 N N . ARG A 1 89 ? 2.703 -3.665 -13.760 1.00 84.75 89 ARG A N 1
ATOM 633 C CA . ARG A 1 89 ? 1.518 -2.878 -13.381 1.00 84.75 89 ARG A CA 1
ATOM 634 C C . ARG A 1 89 ? 1.881 -1.467 -12.911 1.00 84.75 89 ARG A C 1
ATOM 636 O O . ARG A 1 89 ? 1.001 -0.617 -12.836 1.00 84.75 89 ARG A O 1
ATOM 643 N N . VAL A 1 90 ? 3.155 -1.205 -12.603 1.00 80.50 90 VAL A N 1
ATOM 644 C CA . VAL A 1 90 ? 3.643 0.127 -12.228 1.00 80.50 90 VAL A CA 1
ATOM 645 C C . VAL A 1 90 ? 3.810 0.955 -13.501 1.00 80.50 90 VAL A C 1
ATOM 647 O O . VAL A 1 90 ? 4.848 0.927 -14.170 1.00 80.50 90 VAL A O 1
ATOM 650 N N . ILE A 1 91 ? 2.740 1.659 -13.868 1.00 81.75 91 ILE A N 1
ATOM 651 C CA . ILE A 1 91 ? 2.690 2.503 -15.058 1.00 81.75 91 ILE A CA 1
ATOM 652 C C . ILE A 1 91 ? 2.351 3.930 -14.652 1.00 81.75 91 ILE A C 1
ATOM 654 O O . ILE A 1 91 ? 1.304 4.183 -14.066 1.00 81.75 91 ILE A O 1
ATOM 658 N N . ALA A 1 92 ? 3.242 4.862 -14.988 1.00 78.94 92 ALA A N 1
ATOM 659 C CA . ALA A 1 92 ? 2.991 6.289 -14.873 1.00 78.94 92 ALA A CA 1
ATOM 660 C C . ALA A 1 92 ? 2.762 6.844 -16.281 1.00 78.94 92 ALA A C 1
ATOM 662 O O . ALA A 1 92 ? 3.690 6.908 -17.084 1.00 78.94 92 ALA A O 1
ATOM 663 N N . VAL A 1 93 ? 1.523 7.223 -16.593 1.00 74.56 93 VAL A N 1
ATOM 664 C CA . VAL A 1 93 ? 1.182 7.866 -17.869 1.00 74.56 93 VAL A CA 1
ATOM 665 C C . VAL A 1 93 ? 1.357 9.372 -17.694 1.00 74.56 93 VAL A C 1
ATOM 667 O O . VAL A 1 93 ? 0.400 10.101 -17.454 1.00 74.56 93 VAL A O 1
ATOM 670 N N . ASN A 1 94 ? 2.606 9.830 -17.737 1.00 78.25 94 ASN A N 1
ATOM 671 C CA . ASN A 1 94 ? 2.941 11.251 -17.720 1.00 78.25 94 ASN A CA 1
ATOM 672 C C . ASN A 1 94 ? 3.772 11.570 -18.976 1.00 78.25 94 ASN A C 1
ATOM 674 O O . ASN A 1 94 ? 4.835 10.972 -19.141 1.00 78.25 94 ASN A O 1
ATOM 678 N N . PRO A 1 95 ? 3.332 12.502 -19.843 1.00 75.56 95 PRO A N 1
ATOM 679 C CA . PRO A 1 95 ? 4.068 12.891 -21.050 1.00 75.56 95 PRO A CA 1
ATOM 680 C C . PRO A 1 95 ? 5.496 13.399 -20.797 1.00 75.56 95 PRO A C 1
ATOM 682 O O . PRO A 1 95 ? 6.323 13.359 -21.702 1.00 75.56 95 PRO A O 1
ATOM 685 N N . ALA A 1 96 ? 5.796 13.875 -19.585 1.00 78.12 96 ALA A N 1
ATOM 686 C CA . ALA A 1 96 ? 7.127 14.337 -19.189 1.00 78.12 96 ALA A CA 1
ATOM 687 C C . ALA A 1 96 ? 8.058 13.206 -18.704 1.00 78.12 96 ALA A C 1
ATOM 689 O O . ALA A 1 96 ? 9.250 13.430 -18.494 1.00 78.12 96 ALA A O 1
ATOM 690 N N . LEU A 1 97 ? 7.536 11.993 -18.496 1.00 75.81 97 LEU A N 1
ATOM 691 C CA . LEU A 1 97 ? 8.307 10.839 -18.039 1.00 75.81 97 LEU A CA 1
ATOM 692 C C . LEU A 1 97 ? 8.823 10.032 -19.234 1.00 75.81 97 LEU A C 1
ATOM 694 O O . LEU A 1 97 ? 8.063 9.601 -20.097 1.00 75.81 97 LEU A O 1
ATOM 698 N N . SER A 1 98 ? 10.135 9.795 -19.268 1.00 83.50 98 SER A N 1
ATOM 699 C CA . SER A 1 98 ? 10.758 8.941 -20.281 1.00 83.50 98 SER A CA 1
ATOM 700 C C . SER A 1 98 ? 10.587 7.455 -19.952 1.00 83.50 98 SER A C 1
ATOM 702 O O . SER A 1 98 ? 10.574 7.059 -18.783 1.00 83.50 98 SER A O 1
ATOM 704 N N . ALA A 1 99 ? 10.544 6.607 -20.986 1.00 83.06 99 ALA A N 1
ATOM 705 C CA . ALA A 1 99 ? 10.483 5.150 -20.826 1.00 83.06 99 ALA A CA 1
ATOM 706 C C . ALA A 1 99 ? 11.662 4.605 -19.995 1.00 83.06 99 ALA A C 1
ATOM 708 O O . ALA A 1 99 ? 11.477 3.766 -19.118 1.00 83.06 99 ALA A O 1
ATOM 709 N N . ALA A 1 100 ? 12.860 5.167 -20.185 1.00 83.88 100 ALA A N 1
ATOM 710 C CA . ALA A 1 100 ? 14.045 4.807 -19.406 1.00 83.88 100 ALA A CA 1
ATOM 711 C C . ALA A 1 100 ? 13.898 5.128 -17.906 1.00 83.88 100 ALA A C 1
ATOM 713 O O . ALA A 1 100 ? 14.386 4.382 -17.058 1.00 83.88 100 ALA A O 1
ATOM 714 N N . SER A 1 101 ? 13.220 6.228 -17.552 1.00 81.50 101 SER A N 1
ATOM 715 C CA . SER A 1 101 ? 12.922 6.553 -16.150 1.00 81.50 101 SER A CA 1
ATOM 716 C C . SER A 1 101 ? 11.975 5.518 -15.536 1.00 81.50 101 SER A C 1
ATOM 718 O O . SER A 1 101 ? 12.186 5.050 -14.417 1.00 81.50 101 SER A O 1
ATOM 720 N N . GLN A 1 102 ? 10.977 5.084 -16.304 1.00 83.19 102 GLN A N 1
ATOM 721 C CA . GLN A 1 102 ? 10.032 4.062 -15.874 1.00 83.19 102 GLN A CA 1
ATOM 722 C C . GLN A 1 102 ? 10.710 2.702 -15.644 1.00 83.19 102 GLN A C 1
ATOM 724 O O . GLN A 1 102 ? 10.427 2.041 -14.647 1.00 83.19 102 GLN A O 1
ATOM 729 N N . GLU A 1 103 ? 11.634 2.292 -16.513 1.00 85.81 103 GLU A N 1
ATOM 730 C CA . GLU A 1 103 ? 12.419 1.063 -16.329 1.00 85.81 103 GLU A CA 1
ATOM 731 C C . GLU A 1 103 ? 13.312 1.118 -15.085 1.00 85.81 103 GLU A C 1
ATOM 733 O O . GLU A 1 103 ? 13.347 0.156 -14.316 1.00 85.81 103 GLU A O 1
ATOM 738 N N . LYS A 1 104 ? 13.957 2.261 -14.819 1.00 85.06 104 LYS A N 1
ATOM 739 C CA . LYS A 1 104 ? 14.752 2.457 -13.594 1.00 85.06 104 LYS A CA 1
ATOM 740 C C . LYS A 1 104 ? 13.915 2.299 -12.328 1.00 85.06 104 LYS A C 1
ATOM 742 O O . LYS A 1 104 ? 14.363 1.664 -11.379 1.00 85.06 104 LYS A O 1
ATOM 747 N N . VAL A 1 105 ? 12.692 2.828 -12.319 1.00 83.19 105 VAL A N 1
ATOM 748 C CA . VAL A 1 105 ? 11.770 2.657 -11.186 1.00 83.19 105 VAL A CA 1
ATOM 749 C C . VAL A 1 105 ? 11.383 1.189 -11.013 1.00 83.19 105 VAL A C 1
ATOM 751 O O . VAL A 1 105 ? 11.381 0.694 -9.889 1.00 83.19 105 VAL A O 1
ATOM 754 N N . LYS A 1 106 ? 11.103 0.464 -12.103 1.00 86.38 106 LYS A N 1
ATOM 755 C CA . LYS A 1 106 ? 10.795 -0.975 -12.035 1.00 86.38 106 LYS A CA 1
ATOM 756 C C . LYS A 1 106 ? 11.933 -1.771 -11.385 1.00 86.38 106 LYS A C 1
ATOM 758 O O . LYS A 1 106 ? 11.658 -2.597 -10.519 1.00 86.38 106 LYS A O 1
ATOM 763 N N . LEU A 1 107 ? 13.182 -1.496 -11.764 1.00 84.88 107 LEU A N 1
ATOM 764 C CA . LEU A 1 107 ? 14.363 -2.137 -11.175 1.00 84.88 107 LEU A CA 1
ATOM 765 C C . LEU A 1 107 ? 14.514 -1.785 -9.691 1.00 84.88 107 LEU A C 1
ATOM 767 O O . LEU A 1 107 ? 14.578 -2.686 -8.858 1.00 84.88 107 LEU A O 1
ATOM 771 N N . ALA A 1 108 ? 14.441 -0.497 -9.348 1.00 84.38 108 ALA A N 1
ATOM 772 C CA . ALA A 1 108 ? 14.552 -0.042 -7.964 1.00 84.38 108 ALA A CA 1
ATOM 773 C C . ALA A 1 108 ? 13.482 -0.668 -7.046 1.00 84.38 108 ALA A C 1
ATOM 775 O O . ALA A 1 108 ? 13.761 -1.001 -5.896 1.00 84.38 108 ALA A O 1
ATOM 776 N N . LEU A 1 109 ? 12.257 -0.873 -7.542 1.00 82.31 109 LEU A N 1
ATOM 777 C CA . LEU A 1 109 ? 11.174 -1.510 -6.780 1.00 82.31 109 LEU A CA 1
ATOM 778 C C . LEU A 1 109 ? 11.401 -3.014 -6.545 1.00 82.31 109 LEU A C 1
ATOM 780 O O . LEU A 1 109 ? 11.014 -3.536 -5.495 1.00 82.31 109 LEU A O 1
ATOM 784 N N . LEU A 1 110 ? 12.025 -3.709 -7.499 1.00 85.06 110 LEU A N 1
ATOM 785 C CA . LEU A 1 110 ? 12.402 -5.120 -7.360 1.00 85.06 110 LEU A CA 1
ATOM 786 C C . LEU A 1 110 ? 13.582 -5.289 -6.388 1.00 85.06 110 LEU A C 1
ATOM 788 O O . LEU A 1 110 ? 13.565 -6.178 -5.534 1.00 85.06 110 LEU A O 1
ATOM 792 N N . GLU A 1 111 ? 14.570 -4.397 -6.460 1.00 80.94 111 GLU A N 1
ATOM 793 C CA . GLU A 1 111 ? 15.729 -4.377 -5.559 1.00 80.94 111 GLU A CA 1
ATOM 794 C C . GLU A 1 111 ? 15.312 -4.084 -4.108 1.00 80.94 111 GLU A C 1
ATOM 796 O O . GLU A 1 111 ? 15.672 -4.835 -3.199 1.00 80.94 111 GLU A O 1
ATOM 801 N N . ASN A 1 112 ? 14.454 -3.079 -3.882 1.00 69.88 112 ASN A N 1
ATOM 802 C CA . ASN A 1 112 ? 13.934 -2.767 -2.542 1.00 69.88 112 ASN A CA 1
ATOM 803 C C . ASN A 1 112 ? 13.067 -3.891 -1.958 1.00 69.88 112 ASN A C 1
ATOM 805 O O . ASN A 1 112 ? 13.059 -4.095 -0.744 1.00 69.88 112 ASN A O 1
ATOM 809 N N . THR A 1 113 ? 12.343 -4.632 -2.802 1.00 61.44 113 THR A N 1
ATOM 810 C CA . THR A 1 113 ? 11.589 -5.814 -2.356 1.00 61.44 113 THR A CA 1
ATOM 811 C C . THR A 1 113 ? 12.530 -6.904 -1.845 1.00 61.44 113 THR A C 1
ATOM 813 O O . THR A 1 113 ? 12.230 -7.554 -0.850 1.00 61.44 113 THR A O 1
ATOM 816 N N . THR A 1 114 ? 13.693 -7.065 -2.474 1.00 58.22 114 THR A N 1
ATOM 817 C CA . THR A 1 114 ? 14.697 -8.054 -2.061 1.00 58.22 114 THR A CA 1
ATOM 818 C C . THR A 1 114 ? 15.349 -7.666 -0.726 1.00 58.22 114 THR A C 1
ATOM 820 O O . THR A 1 114 ? 15.576 -8.527 0.119 1.00 58.22 114 THR A O 1
ATOM 823 N N . ALA A 1 115 ? 15.571 -6.368 -0.487 1.00 53.47 115 ALA A N 1
ATOM 824 C CA . ALA A 1 115 ? 16.109 -5.858 0.777 1.00 53.47 115 ALA A CA 1
ATOM 825 C C . ALA A 1 115 ? 15.115 -5.945 1.956 1.00 53.47 115 ALA A C 1
ATOM 827 O O . ALA A 1 115 ? 15.531 -6.158 3.090 1.00 53.47 115 ALA A O 1
ATOM 828 N N . ALA A 1 116 ? 13.807 -5.824 1.706 1.00 48.94 116 ALA A N 1
ATOM 829 C CA . ALA A 1 116 ? 12.766 -5.910 2.739 1.00 48.94 116 ALA A CA 1
ATOM 830 C C . ALA A 1 116 ? 12.431 -7.350 3.193 1.00 48.94 116 ALA A C 1
ATOM 832 O O . ALA A 1 116 ? 11.611 -7.529 4.092 1.00 48.94 116 ALA A O 1
ATOM 833 N N . VAL A 1 117 ? 13.029 -8.368 2.560 1.00 47.28 117 VAL A N 1
ATOM 834 C CA . VAL A 1 117 ? 12.825 -9.802 2.851 1.00 47.28 117 VAL A CA 1
ATOM 835 C C . VAL A 1 117 ? 14.036 -10.421 3.575 1.00 47.28 117 VAL A C 1
ATOM 837 O O . VAL A 1 117 ? 13.997 -11.590 3.953 1.00 47.28 117 VAL A O 1
ATOM 840 N N . ALA A 1 118 ? 15.105 -9.653 3.817 1.00 34.09 118 ALA A N 1
ATOM 841 C CA . ALA A 1 118 ? 16.216 -10.116 4.645 1.00 34.09 118 ALA A CA 1
ATOM 842 C C . ALA A 1 118 ? 15.789 -10.181 6.134 1.00 34.09 118 ALA A C 1
ATOM 844 O O . ALA A 1 118 ? 15.147 -9.237 6.600 1.00 34.09 118 ALA A O 1
ATOM 845 N N . PRO A 1 119 ? 16.086 -11.289 6.845 1.00 39.41 119 PRO A N 1
ATOM 846 C CA . PRO A 1 119 ? 15.642 -11.541 8.220 1.00 39.41 119 PRO A CA 1
ATOM 847 C C . PRO A 1 119 ? 16.255 -10.595 9.258 1.00 39.41 119 PRO A C 1
ATOM 849 O O . PRO A 1 119 ? 17.413 -10.159 9.061 1.00 39.41 119 PRO A O 1
#

Radius of gyration: 28.63 Å; Cα contacts (8 Å, |Δi|>4): 73; chains: 1; bounding box: 39×84×68 Å

pLDDT: mean 70.05, std 14.07, range [34.09, 89.56]

Solvent-accessible surface area (backbone atoms only — not comparable to full-atom values): 8126 Å² total; per-residue (Å²): 135,97,81,82,93,79,82,87,84,77,79,88,75,79,70,80,79,77,76,73,75,80,83,67,78,86,66,81,48,71,67,58,55,58,60,68,66,43,62,92,68,60,57,70,49,78,55,93,64,30,34,35,37,33,39,54,83,77,65,52,73,45,80,44,56,69,58,85,86,56,88,82,81,85,86,70,82,75,83,78,71,52,40,90,89,50,40,80,74,72,72,82,95,45,94,90,60,51,71,70,58,54,52,51,51,46,51,53,44,44,53,53,37,58,63,74,67,62,132

Mean predicted aligned error: 17.21 Å

Nearest PDB structures (foldseek):
  4wqt-assembly1_D  TM=4.748E-01  e=1.900E+00  Thermus thermophilus HB8
  4wqt-assembly3_N  TM=3.055E-01  e=9.454E-01  Thermus thermophilus HB8
  4wqt-assembly2_I  TM=3.197E-01  e=4.919E+00  Thermus thermophilus HB8

Foldseek 3Di:
DDDDPPPPPDDPPPDPPPPDDPPPPPPQDVVNVVVLVFDLDWDWDDDDQWIWTAGRNPRDIDIDGRPVPDDDDDDDDDDDQADPVRLVVPDDPDPVDDPVNSVVVSVVSHVVNVVVPDD

Secondary structure (DSSP, 8-state):
----SSS----------------------HHHHHHHT--SSPEEEEETTEEEEE-TTT--EEEES--TT------PPPPPPP-TTTGGG-----TTS-HHHHHHHHHHHHHHHHHTT--

Sequence (119 aa):
MKKLLKALFMATVTLPVLAFADTAPQATTVANVQAAAGVTTAQAEVKNDSTTVISPRTGIRYTLGNTGGRPIILKTTAIAAVTPSTVNRVIAVNPALSAASQEKVKLALLENTTAAVAP